Protein AF-A0A926XRD3-F1 (afdb_monomer)

Sequence (72 aa):
MSSLEQRLTVFRQLSLRAQFIFIATSRDNAVLAKDPDYIPQLEAVHQECLKAASPEERK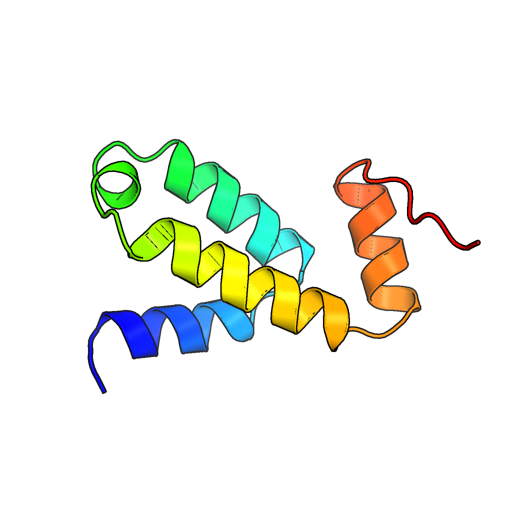AYSLTTGQKTDES

Solvent-accessible surface area (backbone atoms only — not comparable to full-atom values): 4317 Å² total; per-residue (Å²): 130,55,78,62,58,54,50,53,55,56,50,69,74,44,53,72,59,56,42,52,53,49,53,54,56,40,60,72,28,83,67,53,54,70,40,84,61,55,58,57,49,53,52,50,54,48,53,52,48,58,72,68,45,51,74,68,57,48,49,57,36,22,74,73,69,69,47,79,78,82,86,124

Structure (mmCIF, N/CA/C/O backbone):
data_AF-A0A926XRD3-F1
#
_entry.id   AF-A0A926XRD3-F1
#
loop_
_atom_site.group_PDB
_atom_site.id
_atom_site.type_symbol
_atom_site.label_atom_id
_atom_site.label_alt_id
_atom_site.label_comp_id
_atom_site.label_asym_id
_atom_site.label_entity_id
_atom_site.label_seq_id
_atom_site.pdbx_PDB_ins_code
_atom_site.Cartn_x
_atom_site.Cartn_y
_atom_site.Cartn_z
_atom_site.occupancy
_atom_site.B_iso_or_equiv
_atom_site.auth_seq_id
_atom_site.auth_comp_id
_atom_site.auth_asym_id
_atom_site.auth_atom_id
_atom_site.pdbx_PDB_model_num
ATOM 1 N N . MET A 1 1 ? 15.161 -14.329 5.950 1.00 59.03 1 MET A N 1
ATOM 2 C CA . MET A 1 1 ? 14.247 -13.346 5.340 1.00 59.03 1 MET A CA 1
ATOM 3 C C . MET A 1 1 ? 14.905 -12.785 4.101 1.00 59.03 1 MET A C 1
ATOM 5 O O . MET A 1 1 ? 16.059 -12.375 4.169 1.00 59.03 1 MET A O 1
ATOM 9 N N . SER A 1 2 ? 14.197 -12.819 2.982 1.00 77.75 2 SER A N 1
ATOM 10 C CA . SER A 1 2 ? 14.575 -12.158 1.736 1.00 77.75 2 SER A CA 1
ATOM 11 C C . SER A 1 2 ? 14.522 -10.628 1.878 1.00 77.75 2 SER A C 1
ATOM 13 O O . SER A 1 2 ? 13.844 -10.092 2.759 1.00 77.75 2 SER A O 1
ATOM 15 N N . SER A 1 3 ? 15.218 -9.909 0.989 1.00 84.06 3 SER A N 1
ATOM 16 C CA . SER A 1 3 ? 15.184 -8.435 0.951 1.00 84.06 3 SER A CA 1
ATOM 17 C C . SER A 1 3 ? 13.763 -7.891 0.739 1.00 84.06 3 SER A C 1
ATOM 19 O O . SER A 1 3 ? 13.430 -6.814 1.232 1.00 84.06 3 SER A O 1
ATOM 21 N N . LEU A 1 4 ? 12.907 -8.657 0.057 1.00 86.25 4 LEU A N 1
ATOM 22 C CA . LEU A 1 4 ? 11.510 -8.314 -0.174 1.00 86.25 4 LEU A CA 1
ATOM 23 C C . LEU A 1 4 ? 10.674 -8.394 1.109 1.00 86.25 4 LEU A C 1
ATOM 25 O O . LEU A 1 4 ? 10.002 -7.429 1.460 1.00 86.25 4 LEU A O 1
ATOM 29 N N . GLU A 1 5 ? 10.776 -9.493 1.859 1.00 88.38 5 GLU A N 1
ATOM 30 C CA . GLU A 1 5 ? 10.048 -9.665 3.126 1.00 88.38 5 GLU A CA 1
ATOM 31 C C . GLU A 1 5 ? 10.383 -8.567 4.146 1.00 88.38 5 GLU A C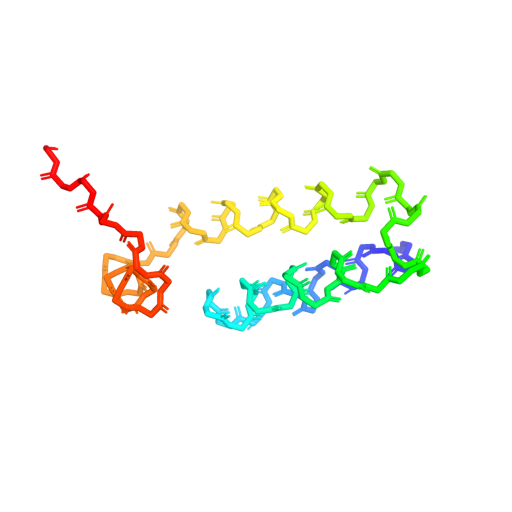 1
ATOM 33 O O . GLU A 1 5 ? 9.498 -8.073 4.850 1.00 88.38 5 GLU A O 1
ATOM 38 N N . GLN A 1 6 ? 11.646 -8.128 4.203 1.00 90.12 6 GLN A N 1
ATOM 39 C CA . GLN A 1 6 ? 12.049 -7.013 5.066 1.00 90.12 6 GLN A CA 1
ATOM 40 C C . GLN A 1 6 ? 11.377 -5.699 4.651 1.00 90.12 6 GLN A C 1
ATOM 42 O O . GLN A 1 6 ? 10.886 -4.964 5.507 1.00 90.12 6 GLN A O 1
ATOM 47 N N . ARG A 1 7 ? 11.304 -5.415 3.345 1.00 90.38 7 ARG A N 1
ATOM 48 C CA . ARG A 1 7 ? 10.621 -4.219 2.828 1.00 90.38 7 ARG A CA 1
ATOM 49 C C . ARG A 1 7 ? 9.127 -4.254 3.129 1.00 90.38 7 ARG A C 1
ATOM 51 O O . ARG A 1 7 ? 8.597 -3.253 3.598 1.00 90.38 7 ARG A O 1
ATOM 58 N N . LEU A 1 8 ? 8.471 -5.399 2.931 1.00 93.25 8 LEU A N 1
ATOM 59 C CA . LEU A 1 8 ? 7.051 -5.571 3.255 1.00 93.25 8 LEU A CA 1
ATOM 60 C C . LEU A 1 8 ? 6.786 -5.412 4.759 1.00 93.25 8 LEU A C 1
ATOM 62 O O . LEU A 1 8 ? 5.785 -4.817 5.151 1.00 93.25 8 LEU A O 1
ATOM 66 N N . THR A 1 9 ? 7.711 -5.873 5.605 1.00 93.31 9 THR A N 1
ATOM 67 C CA . THR A 1 9 ? 7.626 -5.695 7.063 1.00 93.31 9 THR A CA 1
ATOM 68 C C . THR A 1 9 ? 7.668 -4.218 7.454 1.00 93.31 9 THR A C 1
ATOM 70 O O . THR A 1 9 ? 6.824 -3.772 8.227 1.00 93.31 9 THR A O 1
ATOM 73 N N . VAL A 1 10 ? 8.601 -3.441 6.893 1.00 93.56 10 VAL A N 1
ATOM 74 C CA . VAL A 1 10 ? 8.681 -1.988 7.130 1.00 93.56 10 VAL A CA 1
ATOM 75 C C . VAL A 1 10 ? 7.461 -1.271 6.551 1.00 93.56 10 VAL A C 1
ATOM 77 O O . VAL A 1 10 ? 6.884 -0.403 7.200 1.00 93.56 10 VAL A O 1
ATOM 80 N N . PHE A 1 11 ? 7.016 -1.664 5.357 1.0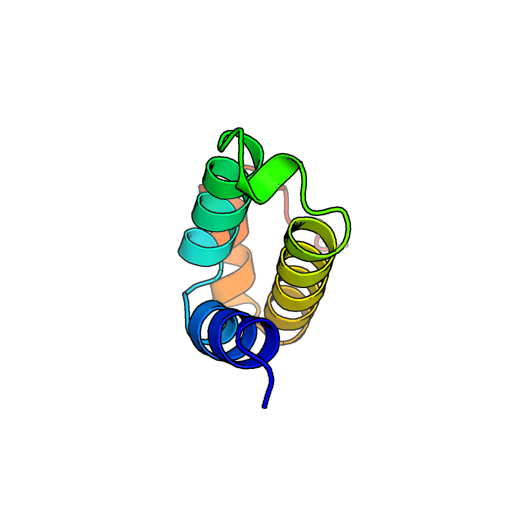0 95.06 11 PHE A N 1
ATOM 81 C CA . PHE A 1 11 ? 5.826 -1.109 4.715 1.00 95.06 11 PHE A CA 1
ATOM 82 C C . PHE A 1 11 ? 4.566 -1.282 5.577 1.00 95.06 11 PHE A C 1
ATOM 84 O O . PHE A 1 11 ? 3.794 -0.337 5.729 1.00 95.06 11 PHE A O 1
ATOM 91 N N . ARG A 1 12 ? 4.392 -2.446 6.218 1.00 95.19 12 ARG A N 1
ATOM 92 C CA . ARG A 1 12 ? 3.259 -2.734 7.115 1.00 95.19 12 ARG A CA 1
ATOM 93 C C . ARG A 1 12 ? 3.200 -1.808 8.339 1.00 95.19 12 ARG A C 1
ATOM 95 O O . ARG A 1 12 ? 2.124 -1.611 8.891 1.00 95.19 12 ARG A O 1
ATOM 102 N N . GLN A 1 13 ? 4.327 -1.233 8.760 1.00 94.06 13 GLN A N 1
ATOM 103 C CA . GLN A 1 13 ? 4.386 -0.299 9.893 1.00 94.06 13 GLN A CA 1
ATOM 104 C C . GLN A 1 13 ? 3.952 1.127 9.525 1.00 94.06 13 GLN A C 1
ATOM 106 O O . GLN A 1 13 ? 3.748 1.957 10.410 1.00 94.06 13 GLN A O 1
ATOM 111 N N . LEU A 1 14 ? 3.822 1.436 8.232 1.00 93.88 14 LEU A N 1
ATOM 112 C CA . LEU A 1 14 ? 3.359 2.740 7.770 1.00 93.88 14 LEU A CA 1
ATOM 113 C C . LEU A 1 14 ? 1.854 2.902 8.015 1.00 93.88 14 LEU A C 1
ATOM 115 O O . LEU A 1 14 ? 1.096 1.935 7.958 1.00 93.88 14 LEU A O 1
ATOM 119 N N . SER A 1 15 ? 1.400 4.145 8.201 1.00 93.50 15 SER A N 1
ATOM 120 C CA . SER A 1 15 ? -0.036 4.448 8.227 1.00 93.50 15 SER A CA 1
ATOM 121 C C . SER A 1 15 ? -0.694 4.107 6.887 1.00 93.50 15 SER A C 1
ATOM 123 O O . SER A 1 15 ? -0.049 4.184 5.841 1.00 93.50 15 SER A O 1
ATOM 125 N N . LEU A 1 16 ? -1.997 3.804 6.884 1.00 93.38 16 LEU A N 1
ATOM 126 C CA . LEU A 1 16 ? -2.733 3.455 5.657 1.00 93.38 16 LEU A CA 1
ATOM 127 C C . LEU A 1 16 ? -2.560 4.498 4.543 1.00 93.38 16 LEU A C 1
ATO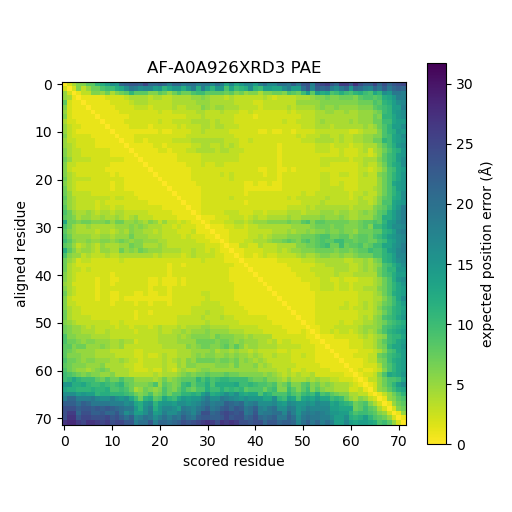M 129 O O . LEU A 1 16 ? -2.392 4.154 3.375 1.00 93.38 16 LEU A O 1
ATOM 133 N N . ARG A 1 17 ? -2.538 5.786 4.909 1.00 92.12 17 ARG A N 1
ATOM 134 C CA . ARG A 1 17 ? -2.286 6.882 3.967 1.00 92.12 17 ARG A CA 1
ATOM 135 C C . ARG A 1 17 ? -0.880 6.807 3.372 1.00 92.12 17 ARG A C 1
ATOM 137 O O . ARG A 1 17 ? -0.721 6.964 2.165 1.00 92.12 17 ARG A O 1
ATOM 144 N N . ALA A 1 18 ? 0.134 6.594 4.208 1.00 93.62 18 ALA A N 1
ATOM 145 C CA . ALA A 1 18 ? 1.513 6.478 3.750 1.00 93.62 18 ALA A CA 1
ATOM 146 C C . ALA A 1 18 ? 1.706 5.236 2.867 1.00 93.62 18 ALA A C 1
ATOM 148 O O . ALA A 1 18 ? 2.374 5.332 1.842 1.00 93.62 18 ALA A O 1
ATOM 149 N N . GLN A 1 19 ? 1.058 4.116 3.201 1.00 94.75 19 GLN A N 1
ATOM 150 C CA . GLN A 1 19 ? 1.042 2.910 2.371 1.00 94.75 19 GLN A CA 1
ATOM 151 C C . GLN A 1 19 ? 0.460 3.181 0.978 1.00 94.75 19 GLN A C 1
ATOM 153 O O . GLN A 1 19 ? 1.075 2.826 -0.024 1.00 94.75 19 GLN A O 1
ATOM 158 N N . PHE A 1 20 ? -0.685 3.866 0.900 1.00 93.12 20 PHE A N 1
ATOM 159 C CA . PHE A 1 20 ? -1.318 4.218 -0.374 1.00 93.12 20 PHE A CA 1
ATOM 160 C C . PHE A 1 20 ? -0.441 5.129 -1.237 1.00 93.12 20 PHE A C 1
ATOM 162 O O . PHE A 1 20 ? -0.229 4.842 -2.415 1.00 93.12 20 PHE A O 1
ATOM 169 N N . ILE A 1 21 ? 0.122 6.191 -0.648 1.00 93.56 21 ILE A N 1
ATOM 170 C CA . ILE A 1 21 ? 1.049 7.083 -1.359 1.00 93.56 21 ILE A CA 1
ATOM 171 C C . ILE A 1 21 ? 2.263 6.291 -1.851 1.00 93.56 21 ILE A C 1
ATOM 173 O O . ILE A 1 21 ? 2.678 6.460 -2.991 1.00 93.56 21 ILE A O 1
ATOM 177 N N . PHE A 1 22 ? 2.808 5.403 -1.020 1.00 94.38 22 PHE A N 1
ATOM 178 C CA . PHE A 1 22 ? 3.966 4.590 -1.375 1.00 94.38 22 PHE A CA 1
ATOM 179 C C . PHE A 1 22 ? 3.675 3.601 -2.514 1.00 94.38 22 PHE A C 1
ATOM 181 O O . PHE A 1 22 ? 4.524 3.404 -3.380 1.00 94.38 22 PHE A O 1
ATOM 188 N N . ILE A 1 23 ? 2.483 2.997 -2.558 1.00 93.75 23 ILE A N 1
ATOM 189 C CA . ILE A 1 23 ? 2.060 2.156 -3.690 1.00 93.75 23 ILE A CA 1
ATOM 190 C C . ILE A 1 23 ? 1.975 2.994 -4.968 1.00 93.75 23 ILE A C 1
ATOM 192 O O . ILE A 1 23 ? 2.499 2.578 -6.000 1.00 93.75 23 ILE A O 1
ATOM 196 N N . ALA A 1 24 ? 1.358 4.177 -4.904 1.00 92.69 24 ALA A N 1
ATOM 197 C CA . ALA A 1 24 ? 1.248 5.071 -6.054 1.00 92.69 24 ALA A CA 1
ATOM 198 C C . ALA A 1 24 ? 2.632 5.490 -6.582 1.00 92.69 24 A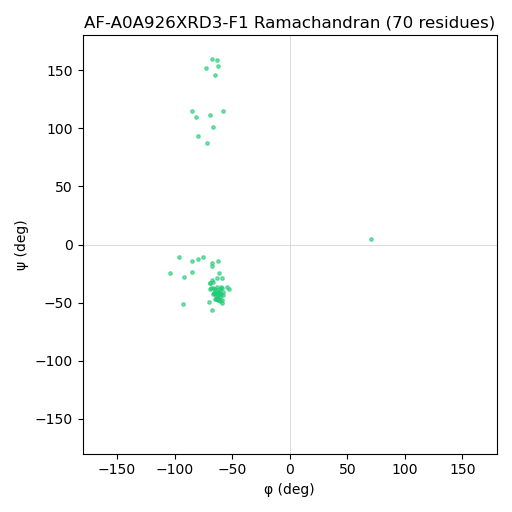LA A C 1
ATOM 200 O O . ALA A 1 24 ? 2.919 5.317 -7.763 1.00 92.69 24 ALA A O 1
ATOM 201 N N . THR A 1 25 ? 3.539 5.925 -5.703 1.00 93.19 25 THR A N 1
ATOM 202 C CA . THR A 1 25 ? 4.905 6.294 -6.108 1.00 93.19 25 THR A CA 1
ATOM 203 C C . THR A 1 25 ? 5.718 5.099 -6.604 1.00 93.19 25 THR A C 1
ATOM 205 O O . THR A 1 25 ? 6.550 5.254 -7.497 1.00 93.19 25 THR A O 1
ATOM 208 N N . SER A 1 26 ? 5.480 3.899 -6.067 1.00 92.81 26 SER A N 1
ATOM 209 C CA . SER A 1 26 ? 6.135 2.675 -6.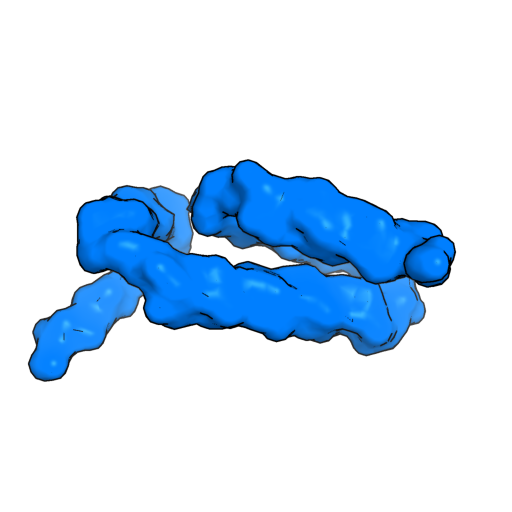542 1.00 92.81 26 SER A CA 1
ATOM 210 C C . SER A 1 26 ? 5.653 2.272 -7.938 1.00 92.81 26 SER A C 1
ATOM 212 O O . SER A 1 26 ? 6.453 1.766 -8.720 1.00 92.81 26 SER A O 1
ATOM 214 N N . ARG A 1 27 ? 4.382 2.530 -8.277 1.00 91.00 27 ARG A N 1
ATOM 215 C CA . ARG A 1 27 ? 3.831 2.326 -9.630 1.00 91.00 27 ARG A CA 1
ATOM 216 C C . ARG A 1 27 ? 4.405 3.301 -10.650 1.00 91.00 27 ARG A C 1
ATOM 218 O O . ARG A 1 27 ? 4.694 2.898 -11.771 1.00 91.00 27 ARG A O 1
ATOM 225 N N . ASP A 1 28 ? 4.627 4.547 -10.245 1.00 91.69 28 ASP A N 1
ATOM 226 C CA . ASP A 1 28 ? 5.248 5.562 -11.103 1.00 91.69 28 ASP A CA 1
ATOM 227 C C . ASP A 1 28 ? 6.768 5.356 -11.262 1.00 91.69 28 ASP A C 1
ATOM 229 O O . ASP A 1 28 ? 7.415 5.978 -12.108 1.00 91.69 28 ASP A O 1
ATOM 233 N N . ASN A 1 29 ? 7.372 4.463 -10.470 1.00 93.31 29 ASN A N 1
ATOM 234 C CA . ASN A 1 29 ? 8.791 4.157 -10.554 1.00 93.31 29 ASN A CA 1
ATOM 235 C C . ASN A 1 29 ? 9.082 3.096 -11.630 1.00 93.31 29 ASN A C 1
ATOM 237 O O . ASN A 1 29 ? 8.750 1.923 -11.481 1.00 93.31 29 ASN A O 1
ATOM 241 N N . ALA A 1 30 ? 9.817 3.483 -12.675 1.00 88.69 30 ALA A N 1
ATOM 242 C CA . ALA A 1 30 ? 10.129 2.628 -13.825 1.00 88.69 30 ALA A CA 1
ATOM 243 C C . ALA A 1 30 ? 10.962 1.362 -13.521 1.00 88.69 30 ALA A C 1
ATOM 245 O O . ALA A 1 30 ? 11.079 0.494 -14.389 1.00 88.69 30 ALA A O 1
ATOM 246 N N . VAL A 1 31 ? 11.581 1.257 -12.341 1.00 88.81 31 VAL A N 1
ATOM 247 C CA . VAL A 1 31 ? 12.317 0.058 -11.907 1.00 88.81 31 VAL A CA 1
ATOM 248 C C . VAL A 1 31 ? 11.396 -0.856 -11.109 1.00 88.81 31 VAL A C 1
ATOM 250 O O . VAL A 1 31 ? 11.281 -2.033 -11.432 1.00 88.81 31 VAL A O 1
ATOM 253 N N . LEU A 1 32 ? 10.710 -0.312 -10.103 1.00 86.38 32 LEU A N 1
ATOM 254 C CA . LEU A 1 32 ? 9.830 -1.085 -9.224 1.00 86.38 32 LEU A CA 1
ATOM 255 C C . LEU A 1 32 ? 8.579 -1.585 -9.955 1.00 86.38 32 LEU A C 1
ATOM 257 O O . LEU A 1 32 ? 8.128 -2.691 -9.690 1.00 86.38 32 LEU A O 1
ATOM 261 N N . ALA A 1 33 ? 8.066 -0.825 -10.924 1.00 86.38 33 ALA A N 1
ATOM 262 C CA . ALA A 1 33 ? 6.928 -1.228 -11.746 1.00 86.38 33 ALA A CA 1
ATOM 263 C C . ALA A 1 33 ? 7.229 -2.410 -12.687 1.00 86.38 33 ALA A C 1
ATOM 265 O O . ALA A 1 33 ? 6.303 -3.018 -13.218 1.00 86.38 33 ALA A O 1
ATOM 266 N N . LYS A 1 34 ? 8.509 -2.736 -12.918 1.00 88.81 34 LYS A N 1
ATOM 267 C CA . LYS A 1 34 ? 8.916 -3.906 -13.715 1.00 88.81 34 LYS A CA 1
ATOM 268 C C . LYS A 1 34 ? 8.974 -5.191 -12.898 1.00 88.81 34 LYS A C 1
ATOM 270 O O . LYS A 1 34 ? 9.095 -6.258 -13.493 1.00 88.81 34 LYS A O 1
ATOM 275 N N . ASP A 1 35 ? 8.943 -5.090 -11.573 1.00 87.94 35 ASP A N 1
ATOM 276 C CA . ASP A 1 35 ? 8.904 -6.249 -10.694 1.00 87.94 35 ASP A CA 1
ATOM 277 C C . ASP A 1 35 ? 7.450 -6.751 -10.614 1.00 87.94 35 ASP A C 1
ATOM 279 O O . ASP A 1 35 ? 6.593 -6.055 -10.054 1.00 87.94 35 ASP A O 1
ATOM 283 N N . PRO A 1 36 ? 7.149 -7.926 -11.202 1.00 86.75 36 PRO A N 1
ATOM 284 C CA . PRO A 1 36 ? 5.784 -8.432 -11.283 1.00 86.75 36 PRO A CA 1
ATOM 285 C C . PRO A 1 36 ? 5.220 -8.814 -9.913 1.00 86.75 36 PRO A C 1
ATOM 287 O O . PRO A 1 36 ? 4.004 -8.889 -9.773 1.00 86.75 36 PRO A O 1
ATOM 290 N N . ASP A 1 37 ? 6.074 -9.023 -8.909 1.00 89.12 37 ASP A N 1
ATOM 291 C CA . ASP A 1 37 ? 5.679 -9.504 -7.590 1.00 89.12 37 ASP A CA 1
ATOM 292 C C . ASP A 1 37 ? 5.667 -8.383 -6.541 1.00 89.12 37 ASP A C 1
ATOM 294 O O . ASP A 1 37 ? 4.938 -8.473 -5.552 1.00 89.12 37 ASP A O 1
ATOM 298 N N . TYR A 1 38 ? 6.436 -7.308 -6.741 1.00 90.75 38 TYR A N 1
ATOM 299 C CA . TYR A 1 38 ? 6.589 -6.237 -5.751 1.00 90.75 38 TYR A CA 1
ATOM 300 C C . TYR A 1 38 ? 5.310 -5.424 -5.522 1.00 90.75 38 TYR A C 1
ATOM 302 O O . TYR A 1 38 ? 4.837 -5.323 -4.388 1.00 90.75 38 TYR A O 1
ATOM 310 N N . ILE A 1 39 ? 4.736 -4.845 -6.583 1.00 92.81 39 ILE A N 1
ATOM 311 C CA . ILE A 1 39 ? 3.522 -4.021 -6.465 1.00 92.81 39 ILE A CA 1
ATOM 312 C C . ILE A 1 39 ? 2.334 -4.857 -5.967 1.00 92.81 39 ILE A C 1
ATOM 314 O O . ILE A 1 39 ? 1.704 -4.426 -4.998 1.00 92.81 39 ILE A O 1
ATOM 318 N N . PRO A 1 40 ? 2.051 -6.061 -6.511 1.00 93.88 40 PRO A N 1
ATOM 319 C CA . PRO A 1 40 ? 0.953 -6.881 -6.003 1.00 93.88 40 PRO A CA 1
ATOM 320 C C . PRO A 1 40 ? 1.109 -7.266 -4.531 1.00 93.88 40 PRO A C 1
ATOM 322 O O . PRO A 1 40 ? 0.121 -7.280 -3.799 1.00 93.88 40 PRO A O 1
ATOM 325 N N . GLN A 1 41 ? 2.333 -7.528 -4.058 1.00 94.88 41 GLN A N 1
ATOM 326 C CA . GLN A 1 41 ? 2.559 -7.817 -2.640 1.00 94.88 41 GLN A CA 1
ATOM 327 C C . GLN A 1 41 ? 2.352 -6.592 -1.744 1.00 94.88 41 GLN A C 1
ATOM 329 O O . GLN A 1 41 ? 1.773 -6.726 -0.666 1.00 94.88 41 GLN A O 1
ATOM 334 N N . LEU A 1 42 ? 2.759 -5.394 -2.179 1.00 95.06 42 LEU A N 1
ATOM 335 C CA . LEU A 1 42 ? 2.454 -4.155 -1.454 1.00 95.06 42 LEU A CA 1
ATOM 336 C C . LEU A 1 42 ? 0.942 -3.926 -1.354 1.00 95.06 42 LEU A C 1
ATOM 338 O O . LEU A 1 42 ? 0.440 -3.576 -0.288 1.00 95.06 42 LEU A O 1
ATOM 342 N N . GLU A 1 43 ? 0.205 -4.160 -2.439 1.00 94.69 43 GLU A N 1
ATOM 343 C CA . GLU A 1 43 ? -1.254 -4.044 -2.442 1.00 94.69 43 GLU A CA 1
ATOM 344 C C . GLU A 1 43 ? -1.924 -5.082 -1.544 1.00 94.69 43 GLU A C 1
ATOM 346 O O . GLU A 1 43 ? -2.841 -4.738 -0.798 1.00 94.69 43 GLU A O 1
ATOM 351 N N . ALA A 1 44 ? -1.449 -6.329 -1.562 1.00 95.12 44 ALA A N 1
ATOM 352 C CA . ALA A 1 44 ? -1.948 -7.379 -0.683 1.00 95.12 44 ALA A CA 1
ATOM 353 C C . ALA A 1 44 ? -1.771 -6.992 0.792 1.00 95.12 44 ALA A C 1
ATOM 355 O O . ALA A 1 44 ? -2.745 -6.993 1.544 1.00 95.12 44 ALA A O 1
ATOM 356 N N . VAL A 1 45 ? -0.566 -6.560 1.181 1.00 95.44 45 VAL A N 1
ATOM 357 C CA . VAL A 1 45 ? -0.289 -6.096 2.549 1.00 95.44 45 VAL A CA 1
ATOM 358 C C . VAL A 1 45 ? -1.140 -4.878 2.904 1.00 95.44 45 VAL A C 1
ATOM 360 O O . VAL A 1 45 ? -1.670 -4.800 4.010 1.00 95.44 45 VAL A O 1
ATOM 363 N N . HIS A 1 46 ? -1.334 -3.947 1.970 1.00 95.56 46 HIS A N 1
ATOM 364 C CA . HIS A 1 46 ? -2.183 -2.783 2.198 1.00 95.56 46 HIS A CA 1
ATOM 365 C C . HIS A 1 46 ? -3.646 -3.165 2.461 1.00 95.56 46 HIS A C 1
ATOM 367 O O . HIS A 1 46 ? -4.272 -2.623 3.372 1.00 95.56 46 HIS A O 1
ATOM 373 N N . GLN A 1 47 ? -4.185 -4.138 1.722 1.00 94.25 47 GLN A N 1
ATOM 374 C CA . GLN A 1 47 ? -5.530 -4.668 1.956 1.00 94.25 47 GLN A CA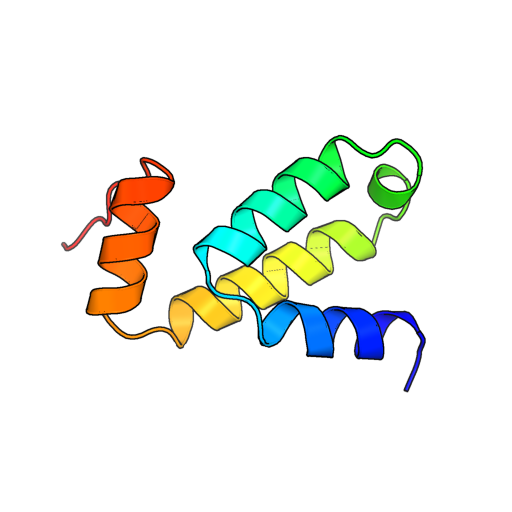 1
ATOM 375 C C . GLN A 1 47 ? -5.643 -5.404 3.295 1.00 94.25 47 GLN A C 1
ATOM 377 O O . GLN A 1 47 ? -6.662 -5.282 3.976 1.00 94.25 47 GLN A O 1
ATOM 382 N N . GLU A 1 48 ? -4.612 -6.142 3.709 1.00 94.50 48 GLU A N 1
ATOM 383 C CA . GLU A 1 48 ? -4.559 -6.734 5.050 1.00 94.50 48 GLU A CA 1
ATOM 384 C C . GLU A 1 48 ? -4.590 -5.651 6.134 1.00 94.50 48 GLU A C 1
ATOM 386 O O . GLU A 1 48 ? -5.386 -5.741 7.069 1.00 94.50 48 GLU A O 1
ATOM 391 N N . CYS A 1 49 ? -3.783 -4.596 5.985 1.00 93.69 49 CYS A N 1
ATOM 392 C CA . CYS A 1 49 ? -3.777 -3.460 6.901 1.00 93.69 49 CYS A CA 1
ATOM 393 C C . CYS A 1 49 ? -5.134 -2.755 6.938 1.00 93.69 49 CYS A C 1
ATOM 395 O O . CYS A 1 49 ? -5.613 -2.448 8.022 1.00 93.69 49 CYS A O 1
ATOM 397 N N . LEU A 1 50 ? -5.792 -2.552 5.793 1.00 92.31 50 LEU A N 1
ATOM 398 C CA . LEU A 1 50 ? -7.140 -1.980 5.740 1.00 92.31 50 LEU A CA 1
ATOM 399 C C . LEU A 1 50 ? -8.151 -2.841 6.501 1.0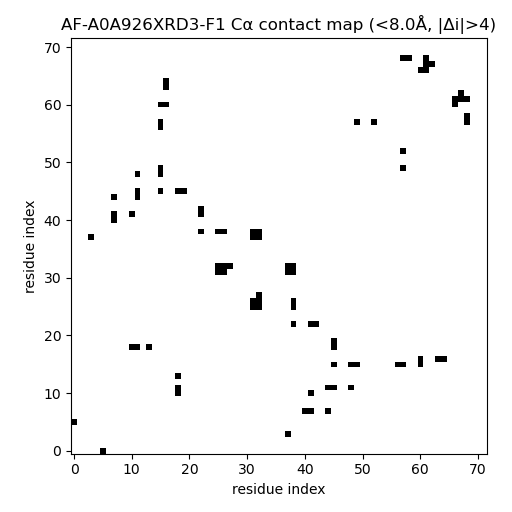0 92.31 50 LEU A C 1
ATOM 401 O O . LEU A 1 50 ? -8.937 -2.317 7.287 1.00 92.31 50 LEU A O 1
ATOM 405 N N . LYS A 1 51 ? -8.114 -4.165 6.319 1.00 91.62 51 LYS A N 1
ATOM 406 C CA . LYS A 1 51 ? -8.997 -5.108 7.025 1.00 91.62 51 LYS A CA 1
ATOM 407 C C . LYS A 1 51 ? -8.706 -5.197 8.525 1.00 91.62 51 LYS A C 1
ATOM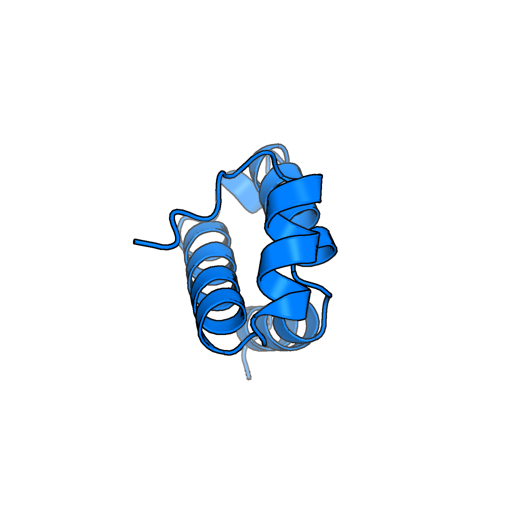 409 O O . LYS A 1 51 ? -9.632 -5.436 9.294 1.00 91.62 51 LYS A O 1
ATOM 414 N N . ALA A 1 52 ? -7.463 -4.993 8.944 1.00 92.38 52 ALA A N 1
ATOM 415 C CA . ALA A 1 52 ? -7.079 -4.986 10.355 1.00 92.38 52 ALA A CA 1
ATOM 416 C C . ALA A 1 52 ? -7.288 -3.622 11.035 1.00 92.38 52 ALA A C 1
ATOM 418 O O . ALA A 1 52 ? -7.430 -3.565 12.253 1.00 92.38 52 ALA A O 1
ATOM 419 N N . ALA A 1 53 ? -7.309 -2.535 10.261 1.00 90.50 53 ALA A N 1
ATOM 420 C CA . ALA A 1 53 ? -7.442 -1.182 10.776 1.00 90.50 53 ALA A CA 1
ATOM 421 C C . ALA A 1 53 ? -8.794 -0.952 11.449 1.00 90.50 53 ALA A C 1
ATOM 423 O O . ALA A 1 53 ? -9.832 -1.463 11.005 1.00 90.50 53 ALA A O 1
ATOM 424 N N . SER A 1 54 ? -8.766 -0.128 12.492 1.00 90.19 54 SER A N 1
ATOM 425 C CA . SER A 1 54 ? -9.961 0.314 13.198 1.00 90.19 54 SER A CA 1
ATOM 426 C C . SER A 1 54 ? -10.889 1.132 12.283 1.00 90.19 54 SER A C 1
ATOM 428 O O . SER A 1 54 ? -10.442 1.711 11.283 1.00 90.19 54 SER A O 1
ATOM 430 N N . PRO A 1 55 ? -12.189 1.236 12.616 1.00 87.88 55 PRO A N 1
ATOM 431 C CA . PRO A 1 55 ? -13.129 2.059 11.855 1.00 87.88 55 PRO A CA 1
ATOM 432 C C . PRO A 1 55 ? -12.672 3.519 11.709 1.00 87.88 55 PRO A C 1
ATOM 434 O O . PRO A 1 55 ? -12.829 4.116 10.644 1.00 87.88 55 PRO A O 1
ATOM 437 N N . GLU A 1 56 ? -12.047 4.084 12.745 1.00 86.69 56 GLU A N 1
ATOM 438 C CA . GLU A 1 56 ? -11.539 5.461 12.738 1.00 86.69 56 GLU A CA 1
ATOM 439 C C . GLU A 1 56 ? -10.381 5.641 11.748 1.00 86.69 56 GLU A C 1
ATOM 441 O O . GLU A 1 56 ? -10.360 6.603 10.976 1.00 86.69 56 GLU A O 1
ATOM 446 N N . GLU A 1 57 ? -9.452 4.684 11.704 1.00 87.31 57 GLU A N 1
ATOM 447 C CA . GLU A 1 57 ? -8.335 4.688 10.757 1.00 87.31 57 GLU A CA 1
ATOM 448 C C . GLU A 1 57 ? -8.812 4.533 9.310 1.00 87.31 57 GLU A C 1
ATOM 450 O O . GLU A 1 57 ? -8.336 5.246 8.423 1.00 87.31 57 GLU A O 1
ATOM 455 N N . ARG A 1 58 ? -9.792 3.654 9.063 1.00 86.94 58 ARG A N 1
ATOM 456 C CA . ARG A 1 58 ? -10.413 3.501 7.737 1.00 86.94 58 ARG A CA 1
ATOM 457 C C . ARG A 1 58 ? -11.127 4.770 7.302 1.00 86.94 58 ARG A C 1
ATOM 459 O O . ARG A 1 58 ? -10.990 5.178 6.154 1.00 86.94 58 ARG A O 1
ATOM 466 N N . LYS A 1 59 ? -11.841 5.429 8.214 1.00 86.88 59 LYS A N 1
ATOM 467 C CA . LYS A 1 59 ? -12.519 6.697 7.933 1.00 86.88 59 LYS A CA 1
ATOM 468 C C . LYS A 1 59 ? -11.519 7.799 7.581 1.00 86.88 59 LYS A C 1
ATOM 470 O O . LYS A 1 59 ? -11.697 8.489 6.578 1.00 86.88 59 LYS A O 1
ATOM 475 N N . ALA A 1 60 ? -10.438 7.934 8.349 1.00 85.94 60 ALA A N 1
ATOM 476 C CA . ALA A 1 60 ? -9.361 8.881 8.049 1.00 85.94 60 ALA A CA 1
ATOM 477 C C . ALA A 1 60 ? -8.692 8.584 6.691 1.00 85.94 60 ALA A C 1
ATOM 479 O O . ALA A 1 60 ? -8.381 9.498 5.920 1.00 85.94 60 ALA A O 1
ATOM 480 N N . TYR A 1 61 ? -8.515 7.304 6.370 1.00 88.75 61 TYR A N 1
ATOM 481 C CA . TYR A 1 61 ? -8.011 6.853 5.078 1.00 88.75 61 TYR A CA 1
ATOM 482 C C . TYR A 1 61 ? -8.966 7.183 3.916 1.00 88.75 61 TYR A C 1
ATOM 484 O O . TYR A 1 61 ? -8.546 7.755 2.912 1.00 88.75 61 TYR A O 1
ATOM 492 N N . SER A 1 62 ? -10.262 6.914 4.058 1.00 84.81 62 SER A N 1
ATOM 493 C CA . SER A 1 62 ? -11.295 7.249 3.070 1.00 84.81 62 SER A CA 1
ATOM 494 C C . SER A 1 62 ? -11.370 8.740 2.756 1.00 84.81 62 SER A C 1
ATOM 496 O O . SER A 1 62 ? -11.434 9.129 1.591 1.00 84.81 62 SER A O 1
ATOM 498 N N . LEU A 1 63 ? -11.298 9.591 3.783 1.00 80.69 63 LEU A N 1
ATOM 499 C CA . LEU A 1 63 ? -11.294 11.047 3.610 1.00 80.69 63 LEU A CA 1
ATOM 500 C C . LEU A 1 63 ? -10.071 11.547 2.834 1.00 80.69 63 LEU A C 1
ATOM 502 O O . LEU A 1 63 ? -10.144 12.574 2.165 1.00 80.69 63 LEU A O 1
ATOM 506 N N . THR A 1 64 ? -8.945 10.838 2.926 1.00 74.25 64 THR A N 1
ATOM 507 C CA . THR A 1 64 ? -7.687 11.236 2.278 1.00 74.25 64 THR A CA 1
ATOM 508 C C . THR A 1 64 ? -7.506 10.645 0.886 1.00 74.25 64 THR A C 1
ATOM 510 O O . THR A 1 64 ? -6.849 11.266 0.055 1.00 74.25 64 THR A O 1
ATOM 513 N N . THR A 1 65 ? -8.093 9.484 0.609 1.00 75.50 65 THR A N 1
ATOM 514 C CA . THR A 1 65 ? -8.018 8.822 -0.704 1.00 75.50 65 THR A CA 1
ATOM 515 C C . THR A 1 65 ? -9.217 9.114 -1.599 1.00 75.50 65 THR A C 1
ATOM 517 O O . THR A 1 65 ? -9.197 8.776 -2.779 1.00 75.50 65 THR A O 1
ATOM 520 N N . GLY A 1 66 ? -10.276 9.727 -1.061 1.00 69.12 66 GLY A N 1
ATOM 521 C CA . GLY A 1 66 ? -11.539 9.910 -1.774 1.00 69.12 66 GLY A CA 1
ATOM 522 C C . GLY A 1 66 ? -12.317 8.604 -1.975 1.00 69.12 66 GLY A C 1
ATOM 523 O O . GLY A 1 66 ? -13.365 8.620 -2.622 1.00 69.12 66 GLY A O 1
ATOM 524 N N . GLN A 1 67 ? -11.849 7.476 -1.422 1.00 62.09 67 GLN A N 1
ATOM 525 C CA . GLN A 1 67 ? -12.631 6.245 -1.395 1.00 62.09 67 GLN A CA 1
ATOM 526 C C . GLN A 1 67 ? -13.802 6.425 -0.433 1.00 62.09 67 GLN A C 1
ATOM 528 O O . GLN A 1 67 ? -13.609 6.498 0.781 1.00 62.09 67 GLN A O 1
ATOM 533 N N . LYS A 1 68 ? -15.026 6.466 -0.970 1.00 54.41 68 LYS A N 1
ATOM 534 C CA . LYS A 1 68 ? -16.240 6.351 -0.159 1.00 54.41 68 LYS A CA 1
ATOM 535 C C . LYS A 1 68 ? -16.175 5.026 0.597 1.00 54.41 68 LYS A C 1
ATOM 537 O O . LYS A 1 68 ? -16.149 3.963 -0.016 1.00 54.41 68 LYS A O 1
ATOM 542 N N . THR A 1 69 ? -16.096 5.104 1.917 1.00 52.84 69 THR A N 1
ATOM 543 C CA . THR A 1 69 ? -16.368 3.972 2.796 1.00 52.84 69 THR A CA 1
ATOM 544 C C . THR A 1 69 ? -17.853 3.681 2.633 1.00 52.84 69 THR A C 1
ATOM 546 O O . THR A 1 69 ? -18.689 4.447 3.104 1.00 52.84 69 THR A O 1
ATOM 549 N N . ASP A 1 70 ? -18.180 2.655 1.850 1.00 46.94 70 ASP A N 1
ATOM 550 C CA . ASP A 1 70 ? -19.536 2.123 1.782 1.00 46.94 70 ASP A CA 1
ATOM 551 C C . ASP A 1 70 ? -19.783 1.388 3.105 1.00 46.94 70 ASP A C 1
ATOM 553 O O . ASP A 1 70 ? -19.420 0.226 3.279 1.00 46.94 70 ASP A O 1
ATOM 557 N N . GLU A 1 71 ? -20.252 2.137 4.101 1.00 50.38 71 GLU A N 1
ATOM 558 C CA . GLU A 1 71 ? -20.953 1.574 5.249 1.00 50.38 71 GLU A CA 1
ATOM 559 C C . GLU A 1 71 ? -22.391 1.311 4.786 1.00 50.38 71 GLU A C 1
ATOM 561 O O . GLU A 1 71 ? -23.223 2.220 4.790 1.00 50.38 71 GLU A O 1
ATOM 566 N N . SER A 1 72 ? -22.637 0.082 4.323 1.00 40.34 72 SER A N 1
ATOM 567 C CA . SER A 1 72 ? -23.974 -0.508 4.183 1.00 40.34 72 SER A CA 1
ATOM 568 C C . SER A 1 72 ? -24.248 -1.448 5.352 1.00 40.34 72 SER A C 1
ATOM 570 O O . SER A 1 72 ? -23.337 -2.244 5.685 1.00 40.34 72 SER A O 1
#

Radius of gyration: 12.93 Å; Cα contacts (8 Å, |Δi|>4): 46; chains: 1; bounding box: 39×25×27 Å

Secondary structure (DSSP, 8-state):
--HHHHHHHHHHTS-HHHHHHHHHHHHH-TTGGG-TTHHHHHHHHHHHHHHHS-HHHHHHHHHHH-------

pLDDT: mean 86.44, std 12.47, range [40.34, 95.56]

Mean predicted aligned error: 5.41 Å

Foldseek 3Di:
DDPLVVVLVVLLPDQLQVLVVVLVVLCVDPVSVPPPVRSVSSVVSSVVSCVVDDPVSVVVNCVNVVPPPPPD